Protein AF-A0A521ZWB2-F1 (afdb_monomer_lite)

Sequence (135 aa):
MAARAFRRNHQALEPAVVDIFARVSFGASGAPTLDAANSKGISKIVRNGTGDYTVTFGITAQVDNYLKVLSVSHVWDQTVNSGAAPGSPAIYIKSSSGITTGTLRLLFNSAGTATDPTSGDVVLLRIALSNSSAG

Foldseek 3Di:
DDDDDDDPDPDDPAPAKDKWKWKWAAAPPQAIDTPPVGGAQWCDWGADPQQKIKTFGDHPPDGDAADWWPDKDKDKDCVFVVVDQWQQNDKDFPDPPCRRVRITIMARHDPDHRRHTDHRIMMMMITMTHRDPPD

Structure (mmCIF, N/CA/C/O backbone):
data_AF-A0A521ZWB2-F1
#
_entry.id   AF-A0A521ZWB2-F1
#
loop_
_atom_site.group_PDB
_atom_site.id
_atom_site.type_symbol
_atom_site.label_atom_id
_atom_site.label_alt_id
_atom_site.label_comp_id
_atom_site.label_asym_id
_atom_site.label_entity_id
_atom_site.label_seq_id
_atom_site.pdbx_PDB_ins_code
_atom_site.Cartn_x
_atom_site.Cartn_y
_atom_site.Cartn_z
_atom_site.occupancy
_atom_site.B_iso_or_equiv
_atom_site.auth_seq_id
_atom_site.auth_comp_id
_atom_site.auth_asym_id
_atom_site.auth_atom_id
_atom_site.pdbx_PDB_model_num
ATOM 1 N N . MET A 1 1 ? -17.406 -10.198 -19.647 1.00 38.41 1 MET A N 1
ATOM 2 C CA . MET A 1 1 ? -18.299 -9.615 -18.619 1.00 38.41 1 MET A CA 1
ATOM 3 C C . MET A 1 1 ? -17.772 -10.022 -17.249 1.00 38.41 1 MET A C 1
ATOM 5 O O . MET A 1 1 ? -17.587 -11.212 -17.039 1.00 38.41 1 MET A O 1
ATOM 9 N N . ALA A 1 2 ? -17.466 -9.084 -16.347 1.00 35.00 2 ALA A N 1
ATOM 10 C CA . ALA A 1 2 ? -17.057 -9.432 -14.983 1.00 35.00 2 ALA A CA 1
ATOM 11 C C . ALA A 1 2 ? -18.295 -9.825 -14.157 1.00 35.00 2 ALA A C 1
ATOM 13 O O . ALA A 1 2 ? -19.191 -9.003 -13.957 1.00 35.00 2 ALA A O 1
ATOM 14 N N . ALA A 1 3 ? -18.353 -11.080 -13.707 1.00 46.97 3 ALA A N 1
ATOM 15 C CA . ALA A 1 3 ? -19.392 -11.583 -12.815 1.00 46.97 3 ALA A CA 1
ATOM 16 C C . ALA A 1 3 ? -19.167 -11.021 -11.404 1.00 46.97 3 ALA A C 1
ATOM 18 O O . ALA A 1 3 ? -18.162 -11.305 -10.753 1.00 46.97 3 ALA A O 1
ATOM 19 N N . ARG A 1 4 ? -20.092 -10.176 -10.944 1.00 44.81 4 ARG A N 1
ATOM 20 C CA . ARG A 1 4 ? -20.031 -9.528 -9.631 1.00 44.81 4 ARG A CA 1
ATOM 21 C C . ARG A 1 4 ? -20.627 -10.461 -8.579 1.00 44.81 4 ARG A C 1
ATOM 23 O O . ARG A 1 4 ? -21.839 -10.494 -8.406 1.00 44.81 4 ARG A O 1
ATOM 30 N N . ALA A 1 5 ? -19.775 -11.205 -7.879 1.00 50.34 5 ALA A N 1
ATOM 31 C CA . ALA A 1 5 ? -20.158 -11.936 -6.676 1.00 50.34 5 ALA A CA 1
ATOM 32 C C . ALA A 1 5 ? -19.626 -11.198 -5.440 1.00 50.34 5 ALA A C 1
ATOM 34 O O . ALA A 1 5 ? -18.426 -11.193 -5.172 1.00 50.34 5 ALA A O 1
ATOM 35 N N . PHE A 1 6 ? -20.527 -10.569 -4.686 1.00 52.53 6 PHE A N 1
ATOM 36 C CA . PHE A 1 6 ? -20.218 -9.992 -3.380 1.00 52.53 6 PHE A CA 1
ATOM 37 C C . PHE A 1 6 ? -20.099 -11.125 -2.356 1.00 52.53 6 PHE A C 1
ATOM 39 O O . PHE A 1 6 ? -21.080 -11.810 -2.065 1.00 52.53 6 PHE A O 1
ATOM 46 N N . ARG A 1 7 ? -18.903 -11.354 -1.804 1.00 54.03 7 ARG A N 1
ATOM 47 C CA . ARG A 1 7 ? -18.732 -12.299 -0.693 1.00 54.03 7 ARG A CA 1
ATOM 48 C C . ARG A 1 7 ? -19.052 -11.578 0.614 1.00 54.03 7 ARG A C 1
ATOM 50 O O . ARG A 1 7 ? -18.307 -10.708 1.040 1.00 54.03 7 ARG A O 1
ATOM 57 N N . ARG A 1 8 ? -20.166 -11.965 1.241 1.00 53.41 8 ARG A N 1
ATOM 58 C CA . ARG A 1 8 ? -20.645 -11.445 2.534 1.00 53.41 8 ARG A CA 1
ATOM 59 C C . ARG A 1 8 ? -19.723 -11.799 3.713 1.00 53.41 8 ARG A C 1
ATOM 61 O O . ARG A 1 8 ? -19.776 -11.132 4.735 1.00 53.41 8 ARG A O 1
ATOM 68 N N . ASN A 1 9 ? -18.867 -12.812 3.563 1.00 53.97 9 ASN A N 1
ATOM 69 C CA . ASN A 1 9 ? -18.078 -13.373 4.657 1.00 53.97 9 ASN A CA 1
ATOM 70 C C . ASN A 1 9 ? -16.589 -13.434 4.273 1.00 53.97 9 ASN A C 1
ATOM 72 O O . ASN A 1 9 ? -16.132 -14.433 3.721 1.00 53.97 9 ASN A O 1
ATOM 76 N N . HIS A 1 10 ? -15.830 -12.377 4.568 1.00 60.53 10 HIS A N 1
ATOM 77 C CA . HIS A 1 10 ? -14.399 -12.518 4.849 1.00 60.53 10 HIS A CA 1
ATOM 78 C C . HIS A 1 10 ? -14.293 -12.718 6.361 1.00 60.53 10 HIS A C 1
ATOM 80 O O . HIS A 1 10 ? -14.448 -11.773 7.131 1.00 60.53 10 HIS A O 1
ATOM 86 N N . GLN A 1 11 ? -14.184 -13.976 6.786 1.00 59.97 11 GLN A N 1
ATOM 87 C CA . GLN A 1 11 ? -14.076 -14.316 8.200 1.00 59.97 11 GLN A CA 1
ATOM 88 C C . GLN A 1 11 ? -12.604 -14.281 8.585 1.00 59.97 11 GLN A C 1
ATOM 90 O O . GLN A 1 11 ? -11.807 -15.079 8.098 1.00 59.97 11 GLN A O 1
ATOM 95 N N . ALA A 1 12 ? -12.261 -13.336 9.447 1.00 67.88 12 ALA A N 1
ATOM 96 C CA . ALA A 1 12 ? -10.992 -13.299 10.143 1.00 67.88 12 ALA A CA 1
ATOM 97 C C . ALA A 1 12 ? -11.268 -13.507 11.636 1.00 67.88 12 ALA A C 1
ATOM 99 O O . ALA A 1 12 ? -12.324 -13.121 12.135 1.00 67.88 12 ALA A O 1
ATOM 100 N N . LEU A 1 13 ? -10.323 -14.138 12.335 1.00 73.00 13 LEU A N 1
ATOM 101 C CA . LEU A 1 13 ? -10.349 -14.199 13.801 1.00 73.00 13 LEU A CA 1
ATOM 102 C C . LEU A 1 13 ? -10.204 -12.797 14.407 1.00 73.00 13 LEU A C 1
ATOM 104 O O . LEU A 1 13 ? -10.730 -12.522 15.477 1.00 73.00 13 LEU A O 1
ATOM 108 N N . GLU A 1 14 ? -9.525 -11.910 13.683 1.00 72.94 14 GLU A N 1
ATOM 109 C CA . GLU A 1 14 ? -9.496 -10.485 13.967 1.00 72.94 14 GLU A CA 1
ATOM 110 C C . GLU A 1 14 ? -10.810 -9.831 13.484 1.00 72.94 14 GLU A C 1
ATOM 112 O O . GLU A 1 14 ? -11.169 -9.978 12.309 1.00 72.94 14 GLU A O 1
ATOM 117 N N . PRO A 1 15 ? -11.541 -9.096 14.336 1.00 72.06 15 PRO A N 1
ATOM 118 C CA . PRO A 1 15 ? -12.732 -8.369 13.912 1.00 72.06 15 PRO A CA 1
ATOM 119 C C . PRO A 1 15 ? -12.381 -7.157 13.032 1.00 72.06 15 PRO A C 1
ATOM 121 O O . PRO A 1 15 ? -11.344 -6.519 13.192 1.00 72.06 15 PRO A O 1
ATOM 124 N N . ALA A 1 16 ? -13.287 -6.807 12.113 1.00 82.62 16 ALA A N 1
ATOM 125 C CA . ALA A 1 16 ? -13.195 -5.618 11.253 1.00 82.62 16 ALA A CA 1
ATOM 126 C C . ALA A 1 16 ? -11.883 -5.490 10.444 1.00 82.62 16 ALA A C 1
ATOM 128 O O . ALA A 1 16 ? -11.299 -4.407 10.345 1.00 82.62 16 ALA A O 1
ATOM 129 N N . VAL A 1 17 ? -11.433 -6.594 9.838 1.00 86.25 17 VAL A N 1
ATOM 130 C CA . VAL A 1 17 ? -10.324 -6.578 8.872 1.00 86.25 17 VAL A CA 1
ATOM 131 C C . VAL A 1 17 ? -10.741 -5.873 7.583 1.00 86.25 17 VAL A C 1
ATOM 133 O O . VAL A 1 17 ? -11.770 -6.201 6.991 1.00 86.25 17 VAL A O 1
ATOM 136 N N . VAL A 1 18 ? -9.907 -4.939 7.131 1.00 88.50 18 VAL A N 1
ATOM 137 C CA . VAL A 1 18 ? -10.070 -4.187 5.884 1.00 88.50 18 VAL A CA 1
ATOM 138 C C . VAL A 1 18 ? -8.928 -4.538 4.936 1.00 88.50 18 VAL A C 1
ATOM 140 O O . VAL A 1 18 ? -7.760 -4.364 5.274 1.00 88.50 18 VAL A O 1
ATOM 143 N N . ASP A 1 19 ? -9.267 -5.013 3.738 1.00 91.56 19 ASP A N 1
ATOM 144 C CA . ASP A 1 19 ? -8.315 -5.248 2.653 1.00 91.56 19 ASP A CA 1
ATOM 145 C C . ASP A 1 19 ? -8.348 -4.085 1.656 1.00 91.56 19 ASP A C 1
ATOM 147 O O . ASP A 1 19 ? -9.369 -3.818 1.018 1.00 91.56 19 ASP A O 1
ATOM 151 N N . ILE A 1 20 ? -7.211 -3.412 1.500 1.00 93.06 20 ILE A N 1
ATOM 152 C CA . ILE A 1 20 ? -7.008 -2.309 0.562 1.00 93.06 20 ILE A CA 1
ATOM 153 C C . ILE A 1 20 ? -6.152 -2.804 -0.597 1.00 93.06 20 ILE A C 1
ATOM 155 O O . ILE A 1 20 ? -5.054 -3.323 -0.392 1.00 93.06 20 ILE A O 1
ATOM 159 N N . PHE A 1 21 ? -6.643 -2.604 -1.818 1.00 94.69 21 PHE A N 1
ATOM 160 C CA . PHE A 1 21 ? -5.941 -2.964 -3.046 1.00 94.69 21 PHE A CA 1
ATOM 161 C C . PHE A 1 21 ? -5.519 -1.713 -3.808 1.00 94.69 21 PHE A C 1
ATOM 163 O O . PHE A 1 21 ? -6.290 -0.754 -3.919 1.00 94.69 21 PHE A O 1
ATOM 170 N N . ALA A 1 22 ? -4.308 -1.740 -4.361 1.00 94.69 22 ALA A N 1
ATOM 171 C CA . ALA A 1 22 ? -3.803 -0.653 -5.182 1.00 94.69 22 ALA A CA 1
ATOM 172 C C . ALA A 1 22 ? -2.920 -1.129 -6.325 1.00 94.69 22 ALA A C 1
ATOM 174 O O . ALA A 1 22 ? -2.225 -2.137 -6.222 1.00 94.69 22 ALA A O 1
ATOM 175 N N . ARG A 1 23 ? -2.925 -0.348 -7.401 1.00 95.38 23 ARG A N 1
ATOM 176 C CA . ARG A 1 23 ? -2.032 -0.484 -8.546 1.00 95.38 23 ARG A CA 1
ATOM 177 C C . ARG A 1 23 ? -1.182 0.777 -8.632 1.00 95.38 23 ARG A C 1
ATOM 179 O O . ARG A 1 23 ? -1.714 1.884 -8.713 1.00 95.38 23 ARG A O 1
ATOM 186 N N . VAL A 1 24 ? 0.133 0.603 -8.590 1.00 95.19 24 VAL A N 1
ATOM 187 C CA . VAL A 1 24 ? 1.102 1.703 -8.618 1.00 95.19 24 VAL A CA 1
ATOM 188 C C . VAL A 1 24 ? 2.092 1.454 -9.743 1.00 95.19 24 VAL A C 1
ATOM 190 O O . VAL A 1 24 ? 2.670 0.374 -9.820 1.00 95.19 24 VAL A O 1
ATOM 193 N N . SER A 1 25 ? 2.290 2.449 -10.601 1.00 94.38 25 SER A N 1
ATOM 194 C CA . SER A 1 25 ? 3.362 2.462 -11.599 1.00 94.38 25 SER A CA 1
ATOM 195 C C . SER A 1 25 ? 4.497 3.373 -11.147 1.00 94.38 25 SER A C 1
ATOM 197 O O . SER A 1 25 ? 4.240 4.410 -10.536 1.00 94.38 25 SER A O 1
ATOM 199 N N . PHE A 1 26 ? 5.733 3.038 -11.490 1.00 93.12 26 PHE A N 1
ATOM 200 C CA . PHE A 1 26 ? 6.908 3.840 -11.165 1.00 93.12 26 PHE A CA 1
ATOM 201 C C . PHE A 1 26 ? 7.483 4.488 -12.422 1.00 93.12 26 PHE A C 1
ATOM 203 O O . PHE A 1 26 ? 7.667 3.838 -13.446 1.00 93.12 26 PHE A O 1
ATOM 210 N N . GLY A 1 27 ? 7.735 5.792 -12.359 1.00 90.38 27 GLY A N 1
ATOM 211 C CA . GLY A 1 27 ? 8.429 6.547 -13.397 1.00 90.38 27 GLY A CA 1
ATOM 212 C C . GLY A 1 27 ? 9.930 6.648 -13.130 1.00 90.38 27 GLY A C 1
ATOM 213 O O . GLY A 1 27 ? 10.506 5.886 -12.350 1.00 90.38 27 GLY A O 1
ATOM 214 N N . ALA A 1 28 ? 10.565 7.640 -13.753 1.00 86.19 28 ALA A N 1
ATOM 215 C CA . ALA A 1 28 ? 11.973 7.945 -13.521 1.00 86.19 28 ALA A CA 1
ATOM 216 C C . ALA A 1 28 ? 12.272 8.144 -12.023 1.00 86.19 28 ALA A C 1
ATOM 218 O O . ALA A 1 28 ? 11.465 8.714 -11.283 1.00 86.19 28 ALA A O 1
ATOM 219 N N . SER A 1 29 ? 13.436 7.655 -11.583 1.00 85.44 29 SER A N 1
ATOM 220 C CA . SER A 1 29 ? 13.893 7.734 -10.186 1.00 85.44 29 SER A CA 1
ATOM 221 C C . SER A 1 29 ? 12.897 7.162 -9.161 1.00 85.44 29 SER A C 1
ATOM 223 O O . SER A 1 29 ? 12.823 7.644 -8.031 1.00 85.44 29 SER A O 1
ATOM 225 N N . GLY A 1 30 ? 12.095 6.168 -9.560 1.00 87.31 30 GLY A N 1
ATOM 226 C CA . GLY A 1 30 ? 11.120 5.523 -8.682 1.00 87.31 30 GLY A CA 1
ATOM 227 C C . GLY A 1 30 ? 9.911 6.391 -8.342 1.00 87.31 30 GLY A C 1
ATOM 22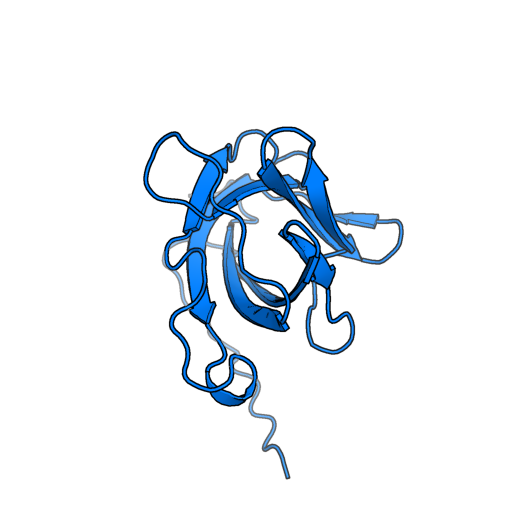8 O O . GLY A 1 30 ? 9.242 6.129 -7.347 1.00 87.31 30 GLY A O 1
ATOM 229 N N . ALA A 1 31 ? 9.619 7.451 -9.104 1.00 92.00 31 ALA A N 1
ATOM 230 C CA . ALA A 1 31 ? 8.473 8.316 -8.825 1.00 92.00 31 ALA A CA 1
ATOM 231 C C . ALA A 1 31 ? 7.151 7.524 -8.929 1.00 92.00 31 ALA A C 1
ATOM 233 O O . ALA A 1 31 ? 6.808 7.070 -10.024 1.00 92.00 31 ALA A O 1
ATOM 234 N N . PRO A 1 32 ? 6.393 7.336 -7.833 1.00 95.06 32 PRO A N 1
ATOM 235 C CA . PRO A 1 32 ? 5.207 6.497 -7.862 1.00 95.06 32 PRO A CA 1
ATOM 236 C C . PRO A 1 32 ? 4.009 7.273 -8.418 1.00 95.06 32 PRO A C 1
ATOM 238 O O . PRO A 1 32 ? 3.792 8.439 -8.094 1.00 95.06 32 PRO A O 1
ATOM 241 N N . THR A 1 33 ? 3.195 6.602 -9.222 1.00 95.69 33 THR A N 1
ATOM 242 C CA . THR A 1 33 ? 1.912 7.097 -9.724 1.00 95.69 33 THR A CA 1
ATOM 243 C C . THR A 1 33 ? 0.834 6.088 -9.359 1.00 95.69 33 THR A C 1
ATOM 245 O O . THR A 1 33 ? 0.917 4.915 -9.723 1.00 95.69 33 THR A O 1
ATOM 248 N N . LEU A 1 34 ? -0.167 6.538 -8.603 1.00 94.94 34 LEU A N 1
ATOM 249 C CA . LEU A 1 34 ? -1.307 5.715 -8.213 1.00 94.94 34 LEU A CA 1
ATOM 250 C C . LEU A 1 34 ? -2.315 5.648 -9.361 1.00 94.94 34 LEU A C 1
ATOM 252 O O . LEU A 1 34 ? -2.793 6.682 -9.827 1.00 94.94 34 LEU A O 1
ATOM 256 N N . ASP A 1 35 ? -2.708 4.443 -9.756 1.00 94.38 35 ASP A N 1
ATOM 257 C CA . ASP A 1 35 ? -3.859 4.259 -10.633 1.00 94.38 35 ASP A CA 1
ATOM 258 C C . ASP A 1 35 ? -5.145 4.398 -9.806 1.00 94.38 35 ASP A C 1
ATOM 260 O O . ASP A 1 35 ? -5.616 3.446 -9.179 1.00 94.38 35 ASP A O 1
ATOM 264 N N . ALA A 1 36 ? -5.708 5.606 -9.779 1.00 88.38 36 ALA A N 1
ATOM 265 C CA . ALA A 1 36 ? -6.901 5.934 -8.996 1.00 88.38 36 ALA A CA 1
ATOM 266 C C . ALA A 1 36 ? -8.168 5.169 -9.438 1.00 88.38 36 ALA A C 1
ATOM 268 O O . ALA A 1 36 ? -9.112 4.996 -8.654 1.00 88.38 36 ALA A O 1
ATOM 269 N N . ALA A 1 37 ? -8.218 4.691 -10.686 1.00 89.12 37 ALA A N 1
ATOM 270 C CA . ALA A 1 37 ? -9.344 3.893 -11.160 1.00 89.12 37 ALA A CA 1
ATOM 271 C C . ALA A 1 37 ? -9.332 2.506 -10.501 1.00 89.12 37 ALA A C 1
ATOM 273 O O . ALA A 1 37 ? -10.382 2.031 -10.057 1.00 89.12 37 ALA A O 1
ATOM 274 N N . ASN A 1 38 ? -8.138 1.923 -10.362 1.00 89.50 38 ASN A N 1
ATOM 275 C CA . ASN A 1 38 ? -7.913 0.571 -9.847 1.00 89.50 38 ASN A CA 1
ATOM 276 C C . ASN A 1 38 ? -7.431 0.512 -8.386 1.00 89.50 38 ASN A C 1
ATOM 278 O O . ASN A 1 38 ? -7.171 -0.574 -7.872 1.00 89.50 38 ASN A O 1
ATOM 282 N N . SER A 1 39 ? -7.344 1.654 -7.702 1.00 91.50 39 SER A N 1
ATOM 283 C CA . SER A 1 39 ? -6.932 1.748 -6.297 1.00 91.50 39 SER A CA 1
ATOM 284 C C . SER A 1 39 ? -8.024 2.425 -5.476 1.00 91.50 39 SER A C 1
ATOM 286 O O . SER A 1 39 ? -8.383 3.572 -5.741 1.00 91.50 39 SER A O 1
ATOM 288 N N . LYS A 1 40 ? -8.580 1.724 -4.484 1.00 89.88 40 LYS A N 1
ATOM 289 C CA . LYS A 1 40 ? -9.617 2.257 -3.579 1.00 89.88 40 LYS A CA 1
ATOM 290 C C . LYS A 1 40 ? -9.092 2.250 -2.151 1.00 89.88 40 LYS A C 1
ATOM 292 O O . LYS A 1 40 ? -8.467 1.278 -1.754 1.00 89.88 40 LYS A O 1
ATOM 297 N N . GLY A 1 41 ? -9.346 3.323 -1.399 1.00 89.00 41 GLY A N 1
ATOM 298 C CA . GLY A 1 41 ? -8.856 3.478 -0.021 1.00 89.00 41 GLY A CA 1
ATOM 299 C C . GLY A 1 41 ? -7.409 3.974 0.093 1.00 89.00 41 GLY A C 1
ATOM 300 O O . GLY A 1 41 ? -6.863 4.001 1.193 1.00 89.00 41 GLY A O 1
ATOM 301 N N . ILE A 1 42 ? -6.784 4.385 -1.017 1.00 93.25 42 ILE A N 1
ATOM 302 C CA . ILE A 1 42 ? -5.483 5.066 -1.026 1.00 93.25 42 ILE A CA 1
ATOM 303 C C . ILE A 1 42 ? -5.655 6.432 -1.684 1.00 93.25 42 ILE A C 1
ATOM 305 O O . ILE A 1 42 ? -6.059 6.518 -2.841 1.00 93.25 42 ILE A O 1
ATOM 309 N N . SER A 1 43 ? -5.313 7.489 -0.950 1.00 92.44 43 SER A N 1
ATOM 310 C CA . SER A 1 43 ? -5.374 8.870 -1.434 1.00 92.44 43 SER A CA 1
ATOM 311 C C . SER A 1 43 ? -4.156 9.203 -2.296 1.00 92.44 43 SER A C 1
ATOM 313 O O . SER A 1 43 ? -4.278 9.780 -3.376 1.00 92.44 43 SER A O 1
ATOM 315 N N . LYS A 1 44 ? -2.962 8.814 -1.831 1.00 93.12 44 LYS A N 1
ATOM 316 C CA . LYS A 1 44 ? -1.698 9.026 -2.547 1.00 93.12 44 LYS A CA 1
ATOM 317 C C . LYS A 1 44 ? -0.602 8.082 -2.072 1.00 93.12 44 LYS A C 1
ATOM 319 O O . LYS A 1 44 ? -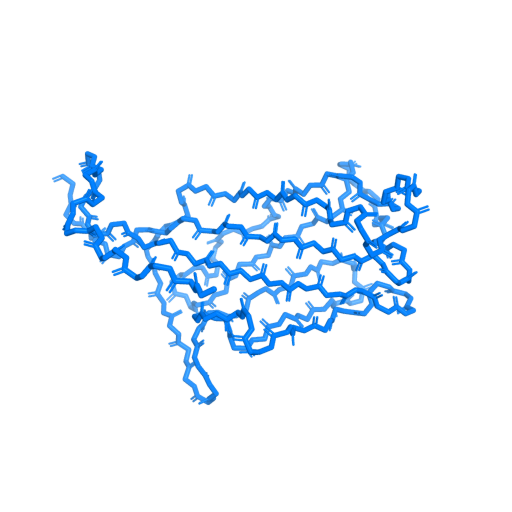0.632 7.578 -0.951 1.00 93.12 44 LYS A O 1
ATOM 324 N N . ILE A 1 45 ? 0.404 7.924 -2.922 1.00 94.88 45 ILE A N 1
ATOM 325 C CA . ILE A 1 45 ? 1.696 7.333 -2.592 1.00 94.88 45 ILE A CA 1
ATOM 326 C C . ILE A 1 45 ? 2.785 8.319 -3.015 1.00 94.88 45 ILE A C 1
ATOM 328 O O . ILE A 1 45 ? 2.713 8.887 -4.102 1.00 94.88 45 ILE A O 1
ATOM 332 N N . VAL A 1 46 ? 3.760 8.574 -2.145 1.00 94.62 46 VAL A N 1
ATOM 333 C CA . VAL A 1 46 ? 4.830 9.546 -2.410 1.00 94.62 46 VAL A CA 1
ATOM 334 C C . VAL A 1 46 ? 6.170 8.958 -1.999 1.00 94.62 46 VAL A C 1
ATOM 336 O O . VAL A 1 46 ? 6.289 8.401 -0.908 1.00 94.62 46 VAL A O 1
ATOM 339 N N . ARG A 1 47 ? 7.179 9.108 -2.856 1.00 92.94 47 ARG A N 1
ATOM 340 C CA . ARG A 1 47 ? 8.573 8.781 -2.545 1.00 92.94 47 ARG A CA 1
ATOM 341 C C . ARG A 1 47 ? 9.261 9.998 -1.926 1.00 92.94 47 ARG A C 1
ATOM 343 O O . ARG A 1 47 ? 9.140 11.100 -2.455 1.00 92.94 47 ARG A O 1
ATOM 350 N N . ASN A 1 48 ? 9.980 9.823 -0.820 1.00 88.38 48 ASN A N 1
ATOM 351 C CA . ASN A 1 48 ? 10.782 10.894 -0.219 1.00 88.38 48 ASN A CA 1
ATOM 352 C C . ASN A 1 48 ? 12.230 10.908 -0.761 1.00 88.38 48 ASN A C 1
ATOM 354 O O . ASN A 1 48 ? 12.630 10.052 -1.550 1.00 88.38 48 ASN A O 1
ATOM 358 N N . GLY A 1 49 ? 13.044 11.871 -0.316 1.00 84.12 49 GLY A N 1
ATOM 359 C CA . GLY A 1 49 ? 14.449 11.980 -0.736 1.00 84.12 49 GLY A CA 1
ATOM 360 C C . GLY A 1 49 ? 15.341 10.800 -0.324 1.00 84.12 49 GLY A C 1
ATOM 361 O O . GLY A 1 49 ? 16.391 10.609 -0.925 1.00 84.12 49 GLY A O 1
ATOM 362 N N . THR A 1 50 ? 14.923 9.987 0.653 1.00 83.19 50 THR A N 1
ATOM 363 C CA . THR A 1 50 ? 15.670 8.814 1.138 1.00 83.19 50 THR A CA 1
ATOM 364 C C . THR A 1 50 ? 15.240 7.501 0.479 1.00 83.19 50 THR A C 1
ATOM 366 O O . THR A 1 50 ? 15.793 6.458 0.817 1.00 83.19 50 THR A O 1
ATOM 369 N N . GLY A 1 51 ? 14.275 7.531 -0.449 1.00 85.50 51 GLY A N 1
ATOM 370 C CA . GLY A 1 51 ? 13.759 6.335 -1.128 1.00 85.50 51 GLY A CA 1
ATOM 371 C C . GLY A 1 51 ? 12.688 5.565 -0.353 1.00 85.50 51 GLY A C 1
ATOM 372 O O . GLY A 1 51 ? 12.362 4.439 -0.720 1.00 85.50 51 GLY A O 1
ATOM 373 N N . ASP A 1 52 ? 12.113 6.153 0.702 1.00 90.06 52 ASP A N 1
ATOM 374 C CA . ASP A 1 52 ? 10.945 5.578 1.369 1.00 90.06 52 ASP A CA 1
ATOM 375 C C . ASP A 1 52 ? 9.661 6.001 0.658 1.00 90.06 52 ASP A C 1
ATOM 377 O O . ASP A 1 52 ? 9.483 7.160 0.267 1.00 90.06 52 ASP A O 1
ATOM 381 N N . TYR A 1 53 ? 8.718 5.070 0.596 1.00 93.88 53 TYR A N 1
ATOM 382 C CA . TYR A 1 53 ? 7.417 5.265 -0.019 1.00 93.88 53 TYR A CA 1
ATOM 383 C C . TYR A 1 53 ? 6.373 5.410 1.078 1.00 93.88 53 TYR A C 1
ATOM 385 O O . TYR A 1 53 ? 6.143 4.494 1.862 1.00 93.88 53 TYR A O 1
ATOM 393 N N . THR A 1 54 ? 5.742 6.575 1.157 1.00 95.31 54 THR A N 1
ATOM 394 C CA . THR A 1 54 ? 4.663 6.836 2.111 1.00 95.31 54 THR A CA 1
ATOM 395 C C . THR A 1 54 ? 3.331 6.668 1.404 1.00 95.31 54 THR A C 1
ATOM 397 O O . THR A 1 54 ? 3.003 7.434 0.498 1.00 95.31 54 THR A O 1
ATOM 400 N N . VAL A 1 55 ? 2.573 5.663 1.825 1.00 95.88 55 VAL A N 1
ATOM 401 C CA . VAL A 1 55 ? 1.188 5.426 1.419 1.00 95.88 55 VAL A CA 1
ATOM 402 C C . VAL A 1 55 ? 0.282 6.181 2.384 1.00 95.88 55 VAL A C 1
ATOM 404 O O . VAL A 1 55 ? 0.419 6.024 3.595 1.00 95.88 55 VAL A O 1
ATOM 407 N N . THR A 1 56 ? -0.630 6.999 1.864 1.00 95.62 56 THR A N 1
ATOM 408 C CA . THR A 1 56 ? -1.672 7.674 2.647 1.00 95.62 56 THR A CA 1
ATOM 409 C C . THR A 1 56 ? -3.020 7.037 2.338 1.00 95.62 56 THR A C 1
ATOM 411 O O . THR A 1 56 ? -3.453 7.049 1.182 1.00 95.62 56 THR A O 1
ATOM 414 N N . PHE A 1 57 ? -3.683 6.497 3.357 1.00 94.75 57 PHE A N 1
ATOM 415 C CA . PHE A 1 57 ? -5.009 5.903 3.218 1.00 94.75 57 PHE A CA 1
ATOM 416 C C . PHE A 1 57 ? -6.089 6.977 3.201 1.00 94.75 57 PHE A C 1
ATOM 418 O O . PHE A 1 57 ? -5.940 8.029 3.821 1.00 94.75 57 PHE A O 1
ATOM 425 N N . GLY A 1 58 ? -7.166 6.716 2.469 1.00 91.12 58 GLY A N 1
ATOM 426 C CA . GLY A 1 58 ? -8.268 7.657 2.326 1.00 91.12 58 GLY A CA 1
ATOM 427 C C . GLY A 1 58 ? -8.761 7.827 0.901 1.00 91.12 58 GLY A C 1
ATOM 428 O O . GLY A 1 58 ? -8.410 7.081 -0.017 1.00 91.12 58 GLY A O 1
ATOM 429 N N . ILE A 1 59 ? -9.564 8.870 0.731 1.00 84.12 59 ILE A N 1
ATOM 430 C CA . ILE A 1 59 ? -10.055 9.368 -0.554 1.00 84.12 59 ILE A CA 1
ATOM 431 C C . ILE A 1 59 ? -9.520 10.787 -0.785 1.00 84.12 59 ILE A C 1
ATOM 433 O O . ILE A 1 59 ? -8.760 11.331 0.019 1.00 84.12 59 ILE A O 1
ATOM 437 N N . THR A 1 60 ? -9.853 11.412 -1.911 1.00 78.25 60 THR A N 1
ATOM 438 C CA . THR A 1 60 ? -9.409 12.783 -2.188 1.00 78.25 60 THR A CA 1
ATOM 439 C C . THR A 1 60 ? -9.840 13.724 -1.053 1.00 78.25 60 THR A C 1
ATOM 441 O O . THR A 1 60 ? -11.026 13.832 -0.760 1.00 78.25 60 THR A O 1
ATOM 444 N N . ALA A 1 61 ? -8.866 14.394 -0.424 1.00 77.69 61 ALA A N 1
ATOM 445 C CA . ALA A 1 61 ? -9.037 15.330 0.697 1.00 77.69 61 ALA A CA 1
ATOM 446 C C . ALA A 1 61 ? -9.516 14.747 2.047 1.00 77.69 61 ALA A C 1
ATOM 448 O O . ALA A 1 61 ? -9.796 15.519 2.960 1.00 77.69 61 ALA A O 1
ATOM 449 N N . GLN A 1 62 ? -9.562 13.421 2.212 1.00 86.44 62 GLN A N 1
ATOM 450 C CA . GLN A 1 62 ? -9.859 12.769 3.495 1.00 86.44 62 GLN A CA 1
ATOM 451 C C . GLN A 1 62 ? -8.809 11.700 3.790 1.00 86.44 62 GLN A C 1
ATOM 453 O O . GLN A 1 62 ? -8.389 10.981 2.884 1.00 86.44 62 GLN A O 1
ATOM 458 N N . VAL A 1 63 ? -8.380 11.611 5.047 1.00 90.56 63 VAL A N 1
ATOM 459 C CA . VAL A 1 63 ? -7.400 10.620 5.502 1.00 90.56 63 VAL A CA 1
ATOM 460 C C . VAL A 1 63 ? -8.114 9.606 6.382 1.00 90.56 63 VAL A C 1
ATOM 462 O O . VAL A 1 63 ? -8.704 9.985 7.390 1.00 90.56 63 VAL A O 1
ATOM 465 N N . ASP A 1 64 ? -8.019 8.333 6.008 1.00 90.00 64 ASP A N 1
ATOM 466 C CA . ASP A 1 64 ? -8.540 7.229 6.814 1.00 90.00 64 ASP A CA 1
ATOM 467 C C . ASP A 1 64 ? -7.438 6.728 7.746 1.00 90.00 64 ASP A C 1
ATOM 469 O O . ASP A 1 64 ? -6.314 6.466 7.312 1.00 90.00 64 ASP A O 1
ATOM 473 N N . ASN A 1 65 ? -7.754 6.563 9.025 1.00 90.00 65 ASN A N 1
ATOM 474 C CA . ASN A 1 65 ? -6.860 5.968 10.005 1.00 90.00 65 ASN A CA 1
ATOM 475 C C . ASN A 1 65 ? -7.291 4.545 10.366 1.00 90.00 65 ASN A C 1
ATOM 477 O O . ASN A 1 65 ? -8.459 4.179 10.295 1.00 90.00 65 ASN A O 1
ATOM 481 N N . TYR A 1 66 ? -6.311 3.746 10.775 1.00 91.94 66 TYR A N 1
ATOM 482 C CA . TYR A 1 66 ? -6.508 2.361 11.189 1.00 91.94 66 TYR A CA 1
ATOM 483 C C . TYR A 1 66 ? -5.728 2.109 12.477 1.00 91.94 66 TYR A C 1
ATOM 485 O O . TYR A 1 66 ? -4.936 2.947 12.911 1.00 91.94 66 TYR A O 1
ATOM 493 N N . LEU A 1 67 ? -5.932 0.953 13.107 1.00 90.00 67 LEU A N 1
ATOM 494 C CA . LEU A 1 67 ? -5.285 0.647 14.385 1.00 90.00 67 LEU A CA 1
ATOM 495 C C . LEU A 1 67 ? -3.964 -0.096 14.212 1.00 90.00 67 LEU A C 1
ATOM 497 O O . LEU A 1 67 ? -2.987 0.213 14.891 1.00 90.00 67 LEU A O 1
ATOM 501 N N . LYS A 1 68 ? -3.912 -1.062 13.289 1.00 90.62 68 LYS A N 1
ATOM 502 C CA . LYS A 1 68 ? -2.698 -1.839 13.007 1.00 90.62 68 LYS A CA 1
ATOM 503 C C . LYS A 1 68 ? -2.667 -2.378 11.583 1.00 90.62 68 LYS A C 1
ATOM 505 O O . LYS A 1 68 ? -3.705 -2.612 10.964 1.00 90.62 68 LYS A O 1
ATOM 510 N N . VAL A 1 69 ? -1.450 -2.620 11.100 1.00 93.50 69 VAL A N 1
ATOM 511 C CA . VAL A 1 69 ? -1.192 -3.378 9.869 1.00 93.50 69 VAL A CA 1
ATOM 512 C C . VAL A 1 69 ? -1.164 -4.855 10.213 1.00 93.50 69 VAL A C 1
ATOM 514 O O . VAL A 1 69 ? -0.443 -5.260 11.121 1.00 93.50 69 VAL A O 1
ATOM 517 N N . LEU A 1 70 ? -1.934 -5.645 9.476 1.00 92.31 70 LEU A N 1
ATOM 518 C CA . LEU A 1 70 ? -1.962 -7.100 9.600 1.00 92.31 70 LEU A CA 1
ATOM 519 C C . LEU A 1 70 ? -0.996 -7.742 8.609 1.00 92.31 70 LEU A C 1
ATOM 521 O O . LEU A 1 70 ? -0.238 -8.637 8.966 1.00 92.31 70 LEU A O 1
ATOM 525 N N . SER A 1 71 ? -0.998 -7.264 7.363 1.00 92.88 71 SER A N 1
ATOM 526 C CA . SER A 1 71 ? -0.070 -7.736 6.338 1.00 92.88 71 SER A CA 1
ATOM 527 C C . SER A 1 71 ? 0.050 -6.747 5.189 1.00 92.88 71 SER A C 1
ATOM 529 O O . SER A 1 71 ? -0.913 -6.059 4.850 1.00 92.88 71 SER A O 1
ATOM 531 N N . VAL A 1 72 ? 1.208 -6.749 4.537 1.00 94.62 72 VAL A N 1
ATOM 532 C CA . VAL A 1 72 ? 1.411 -6.141 3.221 1.00 94.62 72 VAL A CA 1
ATOM 533 C C . VAL A 1 72 ? 1.891 -7.243 2.293 1.00 94.62 72 VAL A C 1
ATOM 535 O O . VAL A 1 72 ? 2.803 -7.990 2.636 1.00 94.62 72 VAL A O 1
ATOM 538 N N . SER A 1 73 ? 1.261 -7.351 1.132 1.00 93.94 73 SER A N 1
ATOM 539 C CA . SER A 1 73 ? 1.648 -8.289 0.082 1.00 93.94 73 SER A CA 1
ATOM 540 C C . SER A 1 73 ? 1.646 -7.585 -1.264 1.00 93.94 73 SER A C 1
ATOM 542 O O . SER A 1 73 ? 0.912 -6.612 -1.467 1.00 93.94 73 SER A O 1
ATOM 544 N N . HIS A 1 74 ? 2.483 -8.069 -2.177 1.00 92.62 74 HIS A N 1
ATOM 545 C CA . HIS A 1 74 ? 2.664 -7.453 -3.480 1.00 92.62 74 HIS A CA 1
ATOM 546 C C . HIS A 1 74 ? 2.897 -8.470 -4.583 1.00 92.62 74 HIS A C 1
ATOM 548 O O . HIS A 1 74 ? 3.402 -9.567 -4.351 1.00 92.62 74 HIS A O 1
ATOM 554 N N . VAL A 1 75 ? 2.539 -8.067 -5.797 1.00 92.25 75 VAL A N 1
ATOM 555 C CA . VAL A 1 75 ? 2.820 -8.790 -7.037 1.00 92.25 75 VAL A CA 1
ATOM 556 C C . VAL A 1 75 ? 3.262 -7.778 -8.087 1.00 92.25 75 VAL A C 1
ATOM 558 O O . VAL A 1 75 ? 2.637 -6.732 -8.243 1.00 92.25 75 VAL A O 1
ATOM 561 N N . TRP A 1 76 ? 4.327 -8.089 -8.817 1.00 92.00 76 TRP A N 1
ATOM 562 C CA . TRP A 1 76 ? 4.786 -7.283 -9.949 1.00 92.00 76 TRP A CA 1
ATOM 563 C C . TRP A 1 76 ? 4.032 -7.679 -11.221 1.00 92.00 76 TRP A C 1
ATOM 565 O O . TRP A 1 76 ? 3.956 -8.865 -11.548 1.00 92.00 76 TRP A O 1
ATOM 575 N N . ASP A 1 77 ? 3.460 -6.705 -11.930 1.00 91.12 77 ASP A N 1
ATOM 576 C CA . ASP A 1 77 ? 2.662 -6.947 -13.137 1.00 91.12 77 ASP A CA 1
ATOM 577 C C . ASP A 1 77 ? 3.573 -7.161 -14.357 1.00 91.12 77 ASP A C 1
ATOM 579 O O . ASP A 1 77 ? 3.907 -6.241 -15.101 1.00 91.12 77 ASP A O 1
ATOM 583 N N . GLN A 1 78 ? 3.966 -8.416 -14.577 1.00 85.75 78 GLN A N 1
ATOM 584 C CA . GLN A 1 78 ? 4.851 -8.817 -15.677 1.00 85.75 78 GLN A CA 1
ATOM 585 C C . GLN A 1 78 ? 4.271 -8.558 -17.074 1.00 85.75 78 GLN A C 1
ATOM 587 O O . GLN A 1 78 ? 5.027 -8.501 -18.043 1.00 85.75 78 GLN A O 1
ATOM 592 N N . THR A 1 79 ? 2.952 -8.357 -17.192 1.00 83.69 79 THR A N 1
ATOM 593 C CA . THR A 1 79 ? 2.341 -7.984 -18.477 1.00 83.69 79 THR A CA 1
ATOM 594 C C . THR A 1 79 ? 2.720 -6.565 -18.898 1.00 83.69 79 THR A C 1
ATOM 596 O O . THR A 1 79 ? 2.738 -6.271 -20.091 1.00 83.69 79 THR A O 1
ATOM 599 N N . VAL A 1 80 ? 3.070 -5.707 -17.932 1.00 83.25 80 VAL A N 1
ATOM 600 C CA . VAL A 1 80 ? 3.523 -4.331 -18.169 1.00 83.25 80 VAL A CA 1
ATOM 601 C C . VAL A 1 80 ? 5.038 -4.203 -18.030 1.00 83.25 80 VAL A C 1
ATOM 603 O O . VAL A 1 80 ? 5.656 -3.523 -18.843 1.00 83.25 80 VAL A O 1
ATOM 606 N N . ASN A 1 81 ? 5.664 -4.922 -17.094 1.00 80.12 81 ASN A N 1
ATOM 607 C CA . ASN A 1 81 ? 7.113 -4.851 -16.846 1.00 80.12 81 ASN A CA 1
ATOM 608 C C . ASN A 1 81 ? 7.967 -5.543 -17.936 1.00 80.12 81 ASN A C 1
ATOM 610 O O . ASN A 1 81 ? 9.169 -5.747 -17.768 1.00 80.12 81 ASN A O 1
ATOM 614 N N . SER A 1 82 ? 7.376 -5.896 -19.083 1.00 67.81 82 SER A N 1
ATOM 615 C CA . SER A 1 82 ? 8.049 -6.449 -20.271 1.00 67.81 82 SER A CA 1
ATOM 616 C C . SER A 1 82 ? 8.902 -7.704 -20.023 1.00 67.81 82 SER A C 1
ATOM 618 O O . SER A 1 82 ? 9.891 -7.939 -20.714 1.00 67.81 82 SER A O 1
ATOM 620 N N . GLY A 1 83 ? 8.528 -8.528 -19.040 1.00 65.06 83 GLY A N 1
ATOM 621 C CA . GLY A 1 83 ? 9.238 -9.769 -18.710 1.00 65.06 83 GLY A CA 1
ATOM 622 C C . GLY A 1 83 ? 10.596 -9.577 -18.024 1.00 65.06 83 GLY A C 1
ATOM 623 O O . GLY A 1 83 ? 11.272 -10.566 -17.737 1.00 65.06 83 GLY A O 1
ATOM 624 N N . ALA A 1 84 ? 11.006 -8.336 -17.750 1.00 70.81 84 ALA A N 1
ATOM 625 C CA . ALA A 1 84 ? 12.179 -8.056 -16.939 1.00 70.81 84 ALA A CA 1
ATOM 626 C C . ALA A 1 84 ? 11.840 -8.228 -15.450 1.00 70.81 84 ALA A C 1
ATOM 628 O O . ALA A 1 84 ? 10.737 -7.916 -14.987 1.00 70.81 84 ALA A O 1
ATOM 629 N N . ALA A 1 85 ? 12.806 -8.725 -14.675 1.00 74.62 85 ALA A N 1
ATOM 630 C CA . ALA A 1 85 ? 12.683 -8.685 -13.226 1.00 74.62 85 ALA A CA 1
ATOM 631 C C . ALA A 1 85 ? 12.590 -7.212 -12.778 1.00 74.62 85 ALA A C 1
ATOM 633 O O . ALA A 1 85 ? 13.350 -6.385 -13.287 1.00 74.62 85 ALA A O 1
ATOM 634 N N . PRO A 1 86 ? 11.681 -6.875 -11.847 1.00 81.44 86 PRO A N 1
ATOM 635 C CA . PRO A 1 86 ? 11.567 -5.516 -11.332 1.00 81.44 86 PRO A CA 1
ATOM 636 C C . PRO A 1 86 ? 12.894 -5.081 -10.710 1.00 81.44 86 PRO A C 1
ATOM 638 O O . PRO A 1 86 ? 13.584 -5.888 -10.080 1.00 81.44 86 PRO A O 1
ATOM 641 N N . GLY A 1 87 ? 13.216 -3.790 -10.823 1.00 77.94 87 GLY A N 1
ATOM 642 C CA . GLY A 1 87 ? 14.465 -3.240 -10.268 1.00 77.94 87 GLY A CA 1
ATOM 643 C C . GLY A 1 87 ? 14.589 -3.416 -8.753 1.00 77.94 87 GLY A C 1
ATOM 644 O O . GLY A 1 87 ? 15.689 -3.393 -8.205 1.00 77.94 87 GLY A O 1
ATOM 645 N N . SER A 1 88 ? 13.458 -3.642 -8.082 1.00 81.50 88 SER A N 1
ATOM 646 C CA . SER A 1 88 ? 13.391 -3.907 -6.655 1.00 81.50 88 SER A CA 1
ATOM 647 C C . SER A 1 88 ? 12.320 -4.956 -6.340 1.00 81.50 88 SER A C 1
ATOM 649 O O . SER A 1 88 ? 11.150 -4.621 -6.194 1.00 81.50 88 SER A O 1
ATOM 651 N N . PRO A 1 89 ? 12.668 -6.251 -6.267 1.00 80.94 89 PRO A N 1
ATOM 652 C CA . PRO A 1 89 ? 11.672 -7.322 -6.209 1.00 80.94 89 PRO A CA 1
ATOM 653 C C . PRO A 1 89 ? 10.961 -7.446 -4.855 1.00 80.94 89 PRO A C 1
ATOM 655 O O . PRO A 1 89 ? 9.865 -8.014 -4.791 1.00 80.94 89 PRO A O 1
ATOM 658 N N . ALA A 1 90 ? 11.551 -6.922 -3.780 1.00 87.38 90 ALA A N 1
ATOM 659 C CA . ALA A 1 90 ? 11.052 -7.059 -2.417 1.00 87.38 90 ALA A CA 1
ATOM 660 C C . ALA A 1 90 ? 10.429 -5.758 -1.892 1.00 87.38 90 ALA A C 1
ATOM 662 O O . ALA A 1 90 ? 10.840 -4.659 -2.258 1.00 87.38 90 ALA A O 1
ATOM 663 N N . ILE A 1 91 ? 9.443 -5.907 -1.003 1.00 89.50 91 ILE A N 1
ATOM 664 C CA . ILE A 1 91 ? 8.807 -4.807 -0.275 1.00 89.50 91 ILE A CA 1
ATOM 665 C C . ILE A 1 91 ? 8.857 -5.118 1.213 1.00 89.50 91 ILE A C 1
ATOM 667 O O . ILE A 1 91 ? 8.472 -6.204 1.645 1.00 89.50 91 ILE A O 1
ATOM 671 N N . TYR A 1 92 ? 9.267 -4.129 1.998 1.00 90.38 92 TYR A N 1
ATOM 672 C CA . TYR A 1 92 ? 9.258 -4.175 3.450 1.00 90.38 92 TYR A CA 1
ATOM 673 C C . TYR A 1 92 ? 8.442 -3.033 4.034 1.00 90.38 92 TYR A C 1
ATOM 675 O O . TYR A 1 92 ? 8.413 -1.918 3.509 1.00 90.38 92 TYR A O 1
ATOM 683 N N . ILE A 1 93 ? 7.827 -3.292 5.184 1.00 92.31 93 ILE A N 1
ATOM 684 C CA . ILE A 1 93 ? 7.271 -2.238 6.026 1.00 92.31 93 ILE A CA 1
ATOM 685 C C . ILE A 1 93 ? 8.442 -1.569 6.742 1.00 92.31 93 ILE A C 1
ATOM 687 O O . ILE A 1 93 ? 9.071 -2.166 7.613 1.00 92.31 93 ILE A O 1
ATOM 691 N N . LYS A 1 94 ? 8.738 -0.321 6.380 1.00 91.19 94 LYS A N 1
ATOM 692 C CA . LYS A 1 94 ? 9.766 0.483 7.049 1.00 91.19 94 LYS A CA 1
ATOM 693 C C . LYS A 1 94 ? 9.278 1.001 8.395 1.00 91.19 94 LYS A C 1
ATOM 695 O O . LYS A 1 94 ? 10.037 1.032 9.357 1.00 91.19 94 LYS A O 1
ATOM 700 N N . SER A 1 95 ? 8.028 1.456 8.440 1.00 91.81 95 SER A N 1
ATOM 701 C CA . SER A 1 95 ? 7.3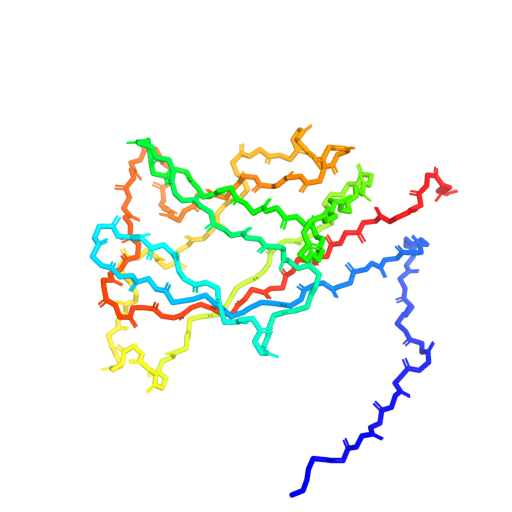69 1.871 9.675 1.00 91.81 95 SER A CA 1
ATOM 702 C C . SER A 1 95 ? 5.853 1.811 9.531 1.00 91.81 95 SER A C 1
ATOM 704 O O . SER A 1 95 ? 5.292 2.309 8.552 1.00 91.81 95 SER A O 1
ATOM 706 N N . SER A 1 96 ? 5.203 1.257 10.551 1.00 92.88 96 SER A N 1
ATOM 707 C CA . SER A 1 96 ? 3.755 1.270 10.765 1.00 92.88 96 SER A CA 1
ATOM 708 C C . SER A 1 96 ? 3.325 2.270 11.850 1.00 92.88 96 SER A C 1
ATOM 710 O O . SER A 1 96 ? 2.154 2.316 12.213 1.00 92.88 96 SER A O 1
ATOM 712 N N . SER A 1 97 ? 4.234 3.107 12.368 1.00 92.94 97 SER A N 1
ATOM 713 C CA . SER A 1 97 ? 3.911 4.058 13.445 1.00 92.94 97 SER A CA 1
ATOM 714 C C . SER A 1 97 ? 2.907 5.140 13.029 1.00 92.94 97 SER A C 1
ATOM 716 O O . SER A 1 97 ? 2.294 5.767 13.883 1.00 92.94 97 SER A O 1
ATOM 718 N N . GLY A 1 98 ? 2.753 5.379 11.723 1.00 91.31 98 GLY A N 1
ATOM 719 C CA . GLY A 1 98 ? 1.821 6.358 11.161 1.00 91.31 98 GLY A CA 1
ATOM 720 C C . GLY A 1 98 ? 0.417 5.815 10.893 1.00 91.31 98 GLY A C 1
ATOM 721 O O . GLY A 1 98 ? -0.408 6.526 10.333 1.00 91.31 98 GLY A O 1
ATOM 722 N N . ILE A 1 99 ? 0.120 4.565 11.248 1.00 93.31 99 ILE A N 1
ATOM 723 C CA . ILE A 1 99 ? -1.140 3.911 10.865 1.00 93.31 99 ILE A CA 1
ATOM 724 C C . ILE A 1 99 ? -2.357 4.569 11.515 1.00 93.31 99 ILE A C 1
ATOM 726 O O . ILE A 1 99 ? -3.372 4.793 10.852 1.00 93.31 99 ILE A O 1
ATOM 730 N N . THR A 1 100 ? -2.211 5.001 12.765 1.00 91.06 100 THR A N 1
ATOM 731 C CA . THR A 1 100 ? -3.232 5.761 13.497 1.00 91.06 100 THR A CA 1
ATOM 732 C C . THR A 1 100 ? -3.409 7.190 12.978 1.00 91.06 100 THR A C 1
ATOM 734 O O . THR A 1 100 ? -4.413 7.827 13.288 1.00 91.06 100 THR A O 1
ATOM 737 N N . THR A 1 101 ? -2.476 7.679 12.155 1.00 91.69 101 THR A N 1
ATOM 738 C CA . THR A 1 101 ? -2.566 8.952 11.423 1.00 91.69 101 THR A CA 1
ATOM 739 C C . THR A 1 101 ? -2.808 8.754 9.921 1.00 91.69 101 THR A C 1
ATOM 741 O O . THR A 1 101 ? -2.729 9.711 9.153 1.00 91.69 101 THR A O 1
ATOM 744 N N . GLY A 1 102 ? -3.110 7.522 9.493 1.00 92.19 102 GLY A N 1
ATOM 745 C CA . GLY A 1 102 ? -3.485 7.182 8.119 1.00 92.19 102 GLY A CA 1
ATOM 746 C C . GLY A 1 102 ? -2.327 7.027 7.137 1.00 92.19 102 GLY A C 1
ATOM 747 O O . GLY A 1 102 ? -2.514 7.173 5.928 1.00 92.19 102 GLY A O 1
ATOM 748 N N . THR A 1 103 ? -1.120 6.729 7.623 1.00 95.31 103 THR A N 1
ATOM 749 C CA . THR A 1 103 ? 0.065 6.537 6.778 1.00 95.31 103 THR A CA 1
ATOM 750 C C . THR A 1 103 ? 0.818 5.237 7.048 1.00 95.31 103 THR A C 1
ATOM 752 O O . THR A 1 103 ? 0.944 4.775 8.180 1.00 95.31 103 THR A O 1
ATOM 755 N N . LEU A 1 104 ? 1.377 4.658 5.986 1.00 95.94 104 LEU A N 1
ATOM 756 C CA . LEU A 1 104 ? 2.250 3.487 6.033 1.00 95.94 104 LEU A CA 1
ATOM 757 C C . LEU A 1 104 ? 3.524 3.772 5.241 1.00 95.94 104 LEU A C 1
ATOM 759 O O . LEU A 1 104 ? 3.453 4.202 4.090 1.00 95.94 104 LEU A O 1
ATOM 763 N N . ARG A 1 105 ? 4.691 3.519 5.842 1.00 94.25 105 ARG A N 1
ATOM 764 C CA . ARG A 1 105 ? 5.981 3.666 5.158 1.00 94.25 105 ARG A CA 1
ATOM 765 C C . ARG A 1 105 ? 6.474 2.312 4.675 1.00 94.25 105 ARG A C 1
ATOM 767 O O . ARG A 1 105 ? 6.694 1.404 5.477 1.00 94.25 105 ARG A O 1
ATOM 774 N N . LEU A 1 106 ? 6.675 2.214 3.370 1.00 92.88 106 LEU A N 1
ATOM 775 C CA . LEU A 1 106 ? 7.196 1.056 2.664 1.00 92.88 106 LEU A CA 1
ATOM 776 C C . LEU A 1 106 ? 8.602 1.339 2.138 1.00 92.88 106 LEU A C 1
ATOM 778 O O . LEU A 1 106 ? 8.976 2.485 1.881 1.00 92.88 106 LEU A O 1
ATOM 782 N N . LEU A 1 107 ? 9.355 0.266 1.955 1.00 90.25 107 LEU A N 1
ATOM 783 C CA . LEU A 1 107 ? 10.678 0.266 1.362 1.00 90.25 107 LEU A CA 1
ATOM 784 C C . LEU A 1 107 ? 10.715 -0.825 0.301 1.00 90.25 107 LEU A C 1
ATOM 786 O O . LEU A 1 107 ? 10.417 -1.978 0.596 1.00 90.25 107 LEU A O 1
ATOM 790 N N . PHE A 1 108 ? 11.064 -0.453 -0.922 1.00 85.25 108 PHE A N 1
ATOM 791 C CA . PHE A 1 108 ? 11.275 -1.393 -2.011 1.00 85.25 108 PHE A CA 1
ATOM 792 C C . PHE A 1 108 ? 12.777 -1.670 -2.045 1.00 85.25 108 PHE A C 1
ATOM 794 O O . PHE A 1 108 ? 13.498 -0.945 -2.717 1.00 85.25 108 PHE A O 1
ATOM 801 N N . ASN A 1 109 ? 13.298 -2.610 -1.251 1.00 75.94 109 ASN A N 1
ATOM 802 C CA . ASN A 1 109 ? 14.720 -2.981 -1.301 1.00 75.94 109 ASN A CA 1
ATOM 803 C C . ASN A 1 109 ? 14.992 -4.366 -0.709 1.00 75.94 109 ASN A C 1
ATOM 805 O O . ASN A 1 109 ? 14.058 -5.056 -0.333 1.00 75.94 109 ASN A O 1
ATOM 809 N N . SER A 1 110 ? 16.280 -4.721 -0.611 1.00 62.41 110 SER A N 1
ATOM 810 C CA . SER A 1 110 ? 16.871 -5.653 0.357 1.00 62.41 110 SER A CA 1
ATOM 811 C C . SER A 1 110 ? 17.661 -4.821 1.382 1.00 62.41 110 SER A C 1
ATOM 813 O O . SER A 1 110 ? 18.649 -4.195 1.015 1.00 62.41 110 SER A O 1
ATOM 815 N N . ALA A 1 111 ? 17.192 -4.749 2.631 1.00 52.50 111 ALA A N 1
ATOM 816 C CA . ALA A 1 111 ? 17.829 -4.148 3.817 1.00 52.50 111 ALA A CA 1
ATOM 817 C C . ALA A 1 111 ? 19.002 -3.148 3.599 1.00 52.50 111 ALA A C 1
ATOM 819 O O . ALA A 1 111 ? 20.171 -3.520 3.619 1.00 52.50 111 ALA A O 1
ATOM 820 N N . GLY A 1 112 ? 18.700 -1.844 3.524 1.00 56.16 112 GLY A N 1
ATOM 821 C CA . GLY A 1 112 ? 19.654 -0.770 3.870 1.00 56.16 112 GLY A CA 1
ATOM 822 C C . GLY A 1 112 ? 20.166 0.122 2.733 1.00 56.16 112 GLY A C 1
ATOM 823 O O . GLY A 1 112 ? 20.705 1.186 3.023 1.00 56.16 112 GLY A O 1
ATOM 824 N N . THR A 1 113 ? 19.941 -0.230 1.466 1.00 63.53 113 THR A N 1
ATOM 825 C CA . THR A 1 113 ? 20.203 0.646 0.304 1.00 63.53 113 THR A CA 1
ATOM 826 C C . THR A 1 113 ? 18.907 0.910 -0.458 1.00 63.53 113 THR A C 1
ATOM 828 O O . THR A 1 113 ? 18.074 0.017 -0.594 1.00 63.53 113 THR A O 1
ATOM 831 N N . ALA A 1 114 ? 18.669 2.152 -0.884 1.00 60.25 114 ALA A N 1
ATOM 832 C CA . ALA A 1 114 ? 17.487 2.489 -1.675 1.00 60.25 114 ALA A CA 1
ATOM 833 C C . ALA A 1 114 ? 17.718 2.039 -3.123 1.00 60.25 114 ALA A C 1
ATOM 835 O O . ALA A 1 114 ? 18.448 2.691 -3.866 1.00 60.25 114 ALA A O 1
ATOM 836 N N . THR A 1 115 ? 17.132 0.907 -3.507 1.00 74.88 115 THR A N 1
ATOM 837 C CA . THR A 1 115 ? 17.050 0.487 -4.908 1.00 74.88 115 THR A CA 1
ATOM 838 C C 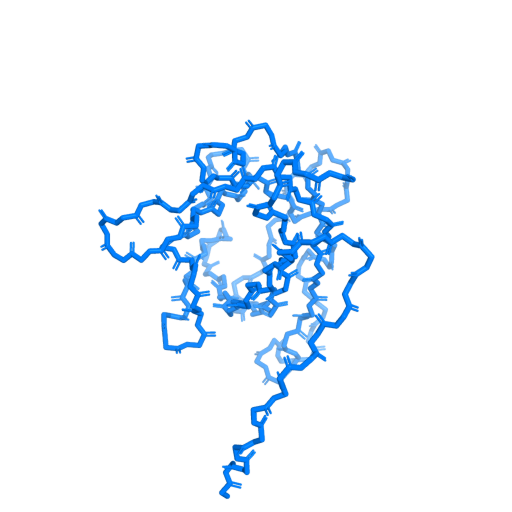. THR A 1 115 ? 15.624 0.724 -5.356 1.00 74.88 115 THR A C 1
ATOM 840 O O . THR A 1 115 ? 14.720 -0.009 -4.975 1.00 74.88 115 THR A O 1
ATOM 843 N N . ASP A 1 116 ? 15.398 1.793 -6.104 1.00 84.94 116 ASP A N 1
ATOM 844 C CA . ASP A 1 116 ? 14.049 2.105 -6.551 1.00 84.94 116 ASP A CA 1
ATOM 845 C C . ASP A 1 116 ? 13.556 1.103 -7.599 1.00 84.94 116 ASP A C 1
ATOM 847 O O . ASP A 1 116 ? 14.362 0.568 -8.369 1.00 84.94 116 ASP A O 1
ATOM 851 N N . PRO A 1 117 ? 12.236 0.867 -7.675 1.00 87.75 117 PRO A N 1
ATOM 852 C CA . PRO A 1 117 ? 11.648 0.225 -8.838 1.00 87.75 117 PRO A CA 1
ATOM 853 C C . PRO A 1 117 ? 12.073 0.953 -10.116 1.00 87.75 117 PRO A C 1
ATOM 855 O O . PRO A 1 117 ? 12.227 2.180 -10.143 1.00 87.75 117 PRO A O 1
ATOM 858 N N . THR A 1 118 ? 12.275 0.183 -11.179 1.00 88.25 118 THR A N 1
ATOM 859 C CA . THR A 1 118 ? 12.711 0.721 -12.466 1.00 88.25 118 THR A CA 1
ATOM 860 C C . THR A 1 118 ? 11.569 1.501 -13.108 1.00 88.25 118 THR A C 1
ATOM 862 O O . THR A 1 118 ? 10.392 1.211 -12.895 1.00 88.25 118 THR A O 1
ATOM 865 N N . SER A 1 119 ? 11.906 2.508 -13.914 1.00 89.50 119 SER A N 1
ATOM 866 C CA . SER A 1 119 ? 10.902 3.236 -14.689 1.00 89.50 119 SER A CA 1
ATOM 867 C C . SER A 1 119 ? 10.114 2.270 -15.578 1.00 89.50 119 SER A C 1
ATOM 869 O O . SER A 1 119 ? 10.701 1.526 -16.357 1.00 89.50 119 SER A O 1
ATOM 871 N N . GLY A 1 120 ? 8.789 2.323 -15.487 1.00 88.06 120 GLY A N 1
ATOM 872 C CA . GLY A 1 120 ? 7.870 1.410 -16.163 1.00 88.06 120 GLY A CA 1
ATOM 873 C C . GLY A 1 120 ? 7.404 0.237 -15.298 1.00 88.06 120 GLY A C 1
ATOM 874 O O . GLY A 1 120 ? 6.423 -0.404 -15.670 1.00 88.06 120 GLY A O 1
ATOM 875 N N . ASP A 1 121 ? 8.026 -0.016 -14.139 1.00 90.94 121 ASP A N 1
ATOM 876 C CA . ASP A 1 121 ? 7.579 -1.082 -13.243 1.00 90.94 121 ASP A CA 1
ATOM 877 C C . ASP A 1 121 ? 6.178 -0.778 -12.691 1.00 90.94 121 ASP A C 1
ATOM 879 O O . ASP A 1 121 ? 5.883 0.333 -12.243 1.00 90.94 121 ASP A O 1
ATOM 883 N N . VAL A 1 122 ? 5.317 -1.794 -12.670 1.00 92.69 122 VAL A N 1
ATOM 884 C CA . VAL A 1 122 ? 3.986 -1.753 -12.065 1.00 92.69 122 VAL A CA 1
ATOM 885 C C . VAL A 1 122 ? 3.872 -2.803 -10.967 1.00 92.69 122 VAL A C 1
ATOM 887 O O . VAL A 1 122 ? 4.180 -3.979 -11.166 1.00 92.69 122 VAL A O 1
ATOM 890 N N . VAL A 1 123 ? 3.379 -2.378 -9.805 1.00 93.75 123 VAL A N 1
ATOM 891 C CA . VAL A 1 123 ? 3.104 -3.236 -8.652 1.00 93.75 123 VAL A CA 1
ATOM 892 C C . VAL A 1 123 ? 1.621 -3.224 -8.296 1.00 93.75 123 VAL A C 1
ATOM 894 O O . VAL A 1 123 ? 0.960 -2.183 -8.286 1.00 93.75 123 VAL A O 1
ATOM 897 N N . LEU A 1 124 ? 1.106 -4.406 -7.973 1.00 95.00 124 LEU A N 1
ATOM 898 C CA . LEU A 1 124 ? -0.192 -4.627 -7.354 1.00 95.00 124 LEU A CA 1
ATOM 899 C C . LEU A 1 124 ? 0.031 -4.865 -5.861 1.00 95.00 124 LEU A C 1
ATOM 901 O O . LEU A 1 124 ? 0.734 -5.799 -5.479 1.00 95.00 124 LEU A O 1
ATOM 905 N N . LEU A 1 125 ? -0.555 -4.020 -5.021 1.00 95.31 125 LEU A N 1
ATOM 906 C CA . LEU A 1 125 ? -0.445 -4.073 -3.568 1.00 95.31 125 LEU A CA 1
ATOM 907 C C . LEU A 1 125 ? -1.759 -4.551 -2.957 1.00 95.31 125 LEU A C 1
ATOM 909 O O . LEU A 1 125 ? -2.835 -4.102 -3.354 1.00 95.31 125 LEU A O 1
ATOM 913 N N . ARG A 1 126 ? -1.652 -5.399 -1.934 1.00 95.25 126 ARG A N 1
ATOM 914 C CA . ARG A 1 126 ? -2.720 -5.682 -0.974 1.00 95.25 126 ARG A CA 1
ATOM 915 C C . ARG A 1 126 ? -2.215 -5.360 0.425 1.00 95.25 126 ARG A C 1
ATOM 917 O O . ARG A 1 126 ? -1.223 -5.931 0.882 1.00 95.25 126 ARG A O 1
ATOM 924 N N . ILE A 1 127 ? -2.930 -4.478 1.107 1.00 95.25 127 ILE A N 1
ATOM 925 C CA . ILE A 1 127 ? -2.652 -4.055 2.476 1.00 95.25 127 ILE A CA 1
ATOM 926 C C . ILE A 1 127 ? -3.851 -4.465 3.328 1.00 95.25 127 ILE A C 1
ATOM 928 O O . ILE A 1 127 ? -4.954 -3.969 3.117 1.00 95.25 127 ILE A O 1
ATOM 932 N N . ALA A 1 128 ? -3.631 -5.372 4.276 1.00 93.44 128 ALA A N 1
ATOM 933 C CA . ALA A 1 128 ? -4.644 -5.777 5.243 1.00 93.44 128 ALA A CA 1
ATOM 934 C C . ALA A 1 128 ? -4.445 -4.998 6.546 1.00 93.44 128 ALA A C 1
ATOM 936 O O . ALA A 1 128 ? -3.344 -4.982 7.110 1.00 93.44 128 ALA A O 1
ATOM 937 N N . LEU A 1 129 ? -5.509 -4.362 7.023 1.00 91.75 129 LEU A N 1
ATOM 938 C CA . LEU A 1 129 ? -5.531 -3.477 8.186 1.00 91.75 129 LEU A CA 1
ATOM 939 C C . LEU A 1 129 ? -6.614 -3.934 9.169 1.00 91.75 129 LEU A C 1
ATOM 941 O O . LEU A 1 129 ? -7.612 -4.523 8.757 1.00 91.75 129 LEU A O 1
ATOM 945 N N . SER A 1 130 ? -6.439 -3.647 10.459 1.00 89.62 130 SER A N 1
ATOM 946 C C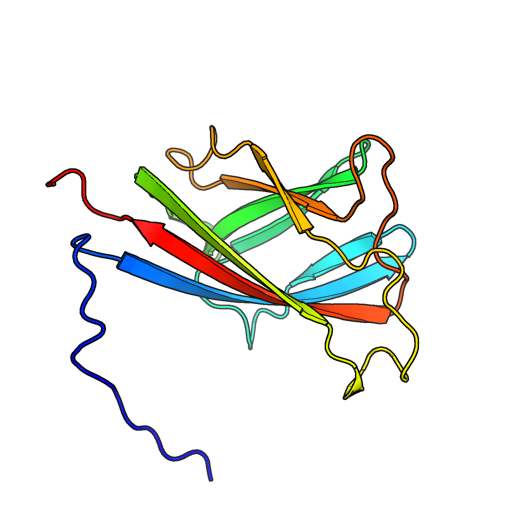A . SER A 1 130 ? -7.509 -3.797 11.457 1.00 89.62 130 SER A CA 1
ATOM 947 C C . SER A 1 130 ? -8.118 -2.437 11.786 1.00 89.62 130 SER A C 1
ATOM 949 O O . SER A 1 130 ? -7.394 -1.468 12.049 1.00 89.62 130 SER A O 1
ATOM 951 N N . ASN A 1 131 ? -9.450 -2.389 11.776 1.00 82.94 131 ASN A N 1
ATOM 952 C CA . ASN A 1 131 ? -10.246 -1.228 12.166 1.00 82.94 131 ASN A CA 1
ATOM 953 C C . ASN A 1 131 ? -10.920 -1.407 13.545 1.00 82.94 131 ASN A C 1
ATOM 955 O O . ASN A 1 131 ? -11.796 -0.630 13.912 1.00 82.94 131 ASN A O 1
ATOM 959 N N . SER A 1 132 ? -10.549 -2.447 14.305 1.00 67.25 132 SER A N 1
ATOM 960 C CA . SER A 1 132 ? -11.118 -2.747 15.625 1.00 67.25 132 SER A CA 1
ATOM 961 C C . SER A 1 132 ? -10.062 -2.718 16.728 1.00 67.25 132 SER A C 1
ATOM 963 O O . SER A 1 132 ? -8.950 -3.216 16.554 1.00 67.25 132 SER A O 1
ATOM 965 N N . SER A 1 133 ? -10.422 -2.136 17.874 1.00 63.66 133 SER A N 1
ATOM 966 C CA . SER A 1 133 ? -9.658 -2.216 19.126 1.00 63.66 133 SER A CA 1
ATOM 967 C C . SER A 1 133 ? -10.127 -3.359 20.029 1.00 63.66 133 SER A C 1
ATOM 969 O O . SER A 1 133 ? -9.469 -3.652 21.024 1.00 63.66 133 SER A O 1
ATOM 971 N N . ALA A 1 134 ? -11.256 -3.993 19.698 1.00 50.34 134 ALA A N 1
ATOM 972 C CA . ALA A 1 134 ? -11.741 -5.184 20.379 1.00 50.34 134 ALA A CA 1
ATOM 973 C C . ALA A 1 134 ? -10.958 -6.404 19.879 1.00 50.34 134 ALA A C 1
ATOM 975 O O . ALA A 1 134 ? -10.898 -6.629 18.666 1.00 50.34 134 ALA A O 1
ATOM 976 N N . GLY A 1 135 ? -10.361 -7.143 20.814 1.00 48.28 135 GLY A N 1
ATOM 977 C CA . GLY A 1 135 ? -9.723 -8.446 20.608 1.00 48.28 135 GLY A CA 1
ATOM 978 C C . GLY A 1 135 ? -10.446 -9.547 21.366 1.00 48.28 135 GLY A C 1
ATOM 979 O O . GLY A 1 135 ? -11.349 -9.213 22.167 1.00 48.28 135 GLY A O 1
#

pLDDT: mean 83.5, std 14.3, range [35.0, 95.94]

Secondary structure (DSSP, 8-state):
-------S----SSTTEEEEEEEEEE-GGG-EEE-TTT--SEEEEEE-TTS-EEEEEEETTEE---SEEEEEEEEE-TTTTTTPPPS----EEEE-TTGGGTEEEEE-SSTTS--PPPTT-E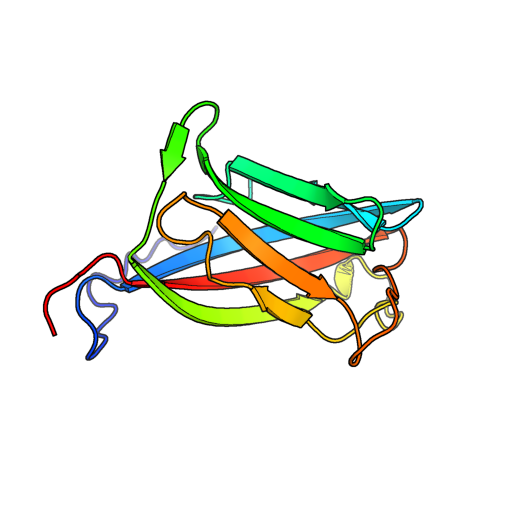EEEEEEEE-----

Radius of gyration: 15.36 Å; chains: 1; bounding box: 41×30×41 Å